Protein AF-A0A7C0YC78-F1 (afdb_monomer_lite)

Secondary structure (DSSP, 8-state):
-HHHHHHHHHHHHT-TTHHHHHTT-HHHHHHHHHHHHHHHHHHHHHHHHHHHHHHH-TTT--SSHHHHHHHHHHT-THHHHHHHHHHHHHHHHHHHHHHHHHHHHHHHTTT-

pLDDT: mean 88.57, std 6.83, range [53.78, 96.94]

Foldseek 3Di:
DVLLVVLLCCLQPPHQLSLCVSLVNNVSSVVLRVLLVVLVVVLVVLLVVLVVVCVVCVVQAPPDPVRSVVSCVVSPCPVNVVSVVVNVVSSVVSSVVSNVSSVVVVVVVVVD

Radius of gyration: 19.46 Å; chains: 1; bounding box: 43×20×60 Å

Structure (mmCIF, N/CA/C/O backbone):
data_AF-A0A7C0YC78-F1
#
_entry.id   AF-A0A7C0YC78-F1
#
loop_
_atom_site.group_PDB
_atom_site.id
_atom_site.type_symbol
_atom_site.label_atom_id
_atom_site.label_alt_id
_atom_site.label_comp_id
_atom_site.label_asym_id
_atom_site.label_entity_id
_atom_site.label_seq_id
_atom_site.pdbx_PDB_ins_code
_atom_site.Cartn_x
_atom_site.Cartn_y
_atom_site.Cartn_z
_atom_site.occupancy
_atom_site.B_iso_or_equiv
_atom_site.auth_seq_id
_atom_site.auth_comp_id
_atom_site.auth_asym_id
_atom_site.auth_atom_id
_atom_site.pdbx_PDB_model_num
ATOM 1 N N . MET A 1 1 ? -19.707 4.992 18.700 1.00 60.75 1 MET A N 1
ATOM 2 C CA . MET A 1 1 ? -19.739 5.045 17.215 1.00 60.75 1 MET A CA 1
ATOM 3 C C . MET A 1 1 ? -18.792 6.093 16.649 1.00 60.75 1 MET A C 1
ATOM 5 O O . MET A 1 1 ? -18.201 5.848 15.605 1.00 60.75 1 MET A O 1
ATOM 9 N N . LYS A 1 2 ? -18.649 7.271 17.287 1.00 78.69 2 LYS A N 1
ATOM 10 C CA . LYS A 1 2 ? -17.713 8.304 16.811 1.00 78.69 2 LYS A CA 1
ATOM 11 C C . LYS A 1 2 ? -16.258 7.808 16.827 1.00 78.69 2 LYS A C 1
ATOM 13 O O . LYS A 1 2 ? -15.532 8.086 15.882 1.00 78.69 2 LYS A O 1
ATOM 18 N N . LYS A 1 3 ? -15.871 7.031 17.850 1.00 77.12 3 LYS A N 1
ATOM 19 C CA . LYS A 1 3 ? -14.527 6.449 17.978 1.00 77.12 3 LYS A CA 1
ATOM 20 C C . LYS A 1 3 ? -14.272 5.356 16.932 1.00 77.12 3 LYS A C 1
ATOM 22 O O . LYS A 1 3 ? -13.267 5.434 16.240 1.00 77.12 3 LYS A O 1
ATOM 27 N N . ALA A 1 4 ? -15.209 4.425 16.716 1.00 80.38 4 ALA A N 1
ATOM 28 C CA . ALA A 1 4 ? -15.076 3.406 15.665 1.00 80.38 4 ALA A CA 1
ATOM 29 C C . ALA A 1 4 ? -14.896 3.991 14.254 1.00 80.38 4 ALA A C 1
ATOM 31 O O . ALA A 1 4 ? -14.049 3.530 13.490 1.00 80.38 4 ALA A O 1
ATOM 32 N N . LEU A 1 5 ? -15.679 5.021 13.912 1.00 85.38 5 LEU A N 1
ATOM 33 C CA . LEU A 1 5 ? -15.555 5.693 12.619 1.00 85.38 5 LEU A CA 1
ATOM 34 C C . LEU A 1 5 ? -14.210 6.418 12.504 1.00 85.38 5 LEU A C 1
ATOM 36 O O . LEU A 1 5 ? -13.564 6.329 11.465 1.00 85.38 5 LEU A O 1
ATOM 40 N N . LEU A 1 6 ? -13.762 7.084 13.573 1.00 86.81 6 LEU A N 1
ATOM 41 C CA . LEU A 1 6 ? -12.455 7.736 13.609 1.00 86.81 6 LEU A CA 1
ATOM 42 C C . LEU A 1 6 ? -11.312 6.728 13.406 1.00 86.81 6 LEU A C 1
ATOM 44 O O . LEU A 1 6 ? -10.467 6.954 12.548 1.00 86.81 6 LEU A O 1
ATOM 48 N N . SER A 1 7 ? -11.316 5.588 14.104 1.00 81.06 7 SER A N 1
ATOM 49 C CA . SER A 1 7 ? -10.296 4.541 13.938 1.00 81.06 7 SER A CA 1
ATOM 50 C C . SER A 1 7 ? -10.272 3.967 12.516 1.00 81.06 7 SER A C 1
ATOM 52 O O . SER A 1 7 ? -9.199 3.754 11.941 1.00 81.06 7 SER A O 1
ATOM 54 N N . ALA A 1 8 ? -11.443 3.757 11.911 1.00 83.50 8 ALA A N 1
ATOM 55 C CA . ALA A 1 8 ? -11.545 3.300 10.527 1.00 83.50 8 ALA A CA 1
ATOM 56 C C . ALA A 1 8 ? -10.999 4.342 9.539 1.00 83.50 8 ALA A C 1
ATOM 58 O O . ALA A 1 8 ? -10.192 4.005 8.673 1.00 83.50 8 ALA A O 1
ATOM 59 N N . LEU A 1 9 ? -11.374 5.616 9.706 1.00 88.12 9 LEU A N 1
ATOM 60 C CA . LEU A 1 9 ? -10.881 6.721 8.880 1.00 88.12 9 LEU A CA 1
ATOM 61 C C . LEU A 1 9 ? -9.370 6.911 9.032 1.00 88.12 9 LEU A C 1
ATOM 63 O O . LEU A 1 9 ? -8.688 7.120 8.036 1.00 88.12 9 LEU A O 1
ATOM 67 N N . CYS A 1 10 ? -8.822 6.774 10.238 1.00 80.62 10 CYS A N 1
ATOM 68 C CA . CYS A 1 10 ? -7.380 6.835 10.466 1.00 80.62 10 CYS A CA 1
ATOM 69 C C . CYS A 1 10 ? -6.633 5.693 9.761 1.00 80.62 10 CYS A C 1
ATOM 71 O O . CYS A 1 10 ? -5.591 5.935 9.154 1.00 80.62 10 CYS A O 1
ATOM 73 N N . SER A 1 11 ? -7.183 4.474 9.767 1.00 82.00 11 SER A N 1
ATOM 74 C CA . SER A 1 11 ? -6.599 3.342 9.024 1.00 82.00 11 SER A CA 1
ATOM 75 C C . SER A 1 11 ? -6.744 3.481 7.507 1.00 82.00 11 SER A C 1
ATOM 77 O O . SER A 1 11 ? -5.907 2.988 6.756 1.00 82.00 11 SER A O 1
ATOM 79 N N . GLY A 1 12 ? -7.818 4.128 7.049 1.00 82.00 12 GLY A N 1
ATOM 80 C CA . GLY A 1 12 ? -8.129 4.273 5.629 1.00 82.00 12 GLY A CA 1
ATOM 81 C C . GLY A 1 12 ? -7.454 5.460 4.953 1.00 82.00 12 GLY A C 1
ATOM 82 O O . GLY A 1 12 ? -7.016 5.329 3.818 1.00 82.00 12 GLY A O 1
ATOM 83 N N . LEU A 1 13 ? -7.366 6.602 5.635 1.00 83.62 13 LEU A N 1
ATOM 84 C CA . LEU A 1 13 ? -6.964 7.881 5.039 1.00 83.62 13 LEU A CA 1
ATOM 85 C C . LEU A 1 13 ? -5.589 8.374 5.492 1.00 83.62 13 LEU A C 1
ATOM 87 O O . LEU A 1 13 ? -5.033 9.252 4.841 1.00 83.62 13 LEU A O 1
ATOM 91 N N . VAL A 1 14 ? -5.054 7.855 6.602 1.00 87.44 14 VAL A N 1
ATOM 92 C CA . VAL A 1 14 ? -3.748 8.286 7.123 1.00 87.44 14 VAL A CA 1
ATOM 93 C C . VAL A 1 14 ? -2.709 7.205 6.876 1.00 87.44 14 VAL A C 1
ATOM 95 O O . VAL A 1 14 ? -1.808 7.396 6.065 1.00 87.44 14 VAL A O 1
ATOM 98 N N . ILE A 1 15 ? -2.829 6.067 7.564 1.00 85.50 15 ILE A N 1
ATOM 99 C CA . ILE A 1 15 ? -1.929 4.931 7.371 1.00 85.50 15 ILE A CA 1
ATOM 100 C C . ILE A 1 15 ? -2.578 3.634 7.880 1.00 85.50 15 ILE A C 1
ATOM 102 O O . ILE A 1 15 ? -3.141 3.625 8.983 1.00 85.50 15 ILE A O 1
ATOM 106 N N . PRO A 1 16 ? -2.494 2.524 7.126 1.00 86.88 16 PRO A N 1
ATOM 107 C CA . PRO A 1 16 ? -2.971 1.226 7.595 1.00 86.88 16 PRO A CA 1
ATOM 108 C C . PRO A 1 16 ? -2.305 0.833 8.918 1.00 86.88 16 PRO A C 1
ATOM 110 O O . PRO A 1 16 ? -1.089 0.941 9.066 1.00 86.88 16 PRO A O 1
ATOM 113 N N . GLY A 1 17 ? -3.103 0.389 9.893 1.00 87.69 17 GLY A N 1
ATOM 114 C CA . GLY A 1 17 ? -2.629 0.057 11.242 1.00 87.69 17 GLY A CA 1
ATOM 115 C C . GLY A 1 17 ? -2.866 1.148 12.294 1.00 87.69 17 GLY A C 1
ATOM 116 O O . GLY A 1 17 ? -2.847 0.854 13.490 1.00 87.69 17 GLY A O 1
ATOM 117 N N . LEU A 1 18 ? -3.131 2.402 11.899 1.00 88.44 18 LEU A N 1
ATOM 118 C CA . LEU A 1 18 ? -3.309 3.501 12.859 1.00 88.44 18 LEU A CA 1
ATOM 119 C C . LEU A 1 18 ? -4.593 3.374 13.685 1.00 88.44 18 LEU A C 1
ATOM 121 O O . LEU A 1 18 ? -4.594 3.681 14.874 1.00 88.44 18 LEU A O 1
ATOM 125 N N . GLY A 1 19 ? -5.688 2.895 13.096 1.00 89.75 19 GLY A N 1
ATOM 126 C CA . GLY A 1 19 ? -6.931 2.677 13.837 1.00 89.75 19 GLY A CA 1
ATOM 127 C C . GLY A 1 19 ? -6.795 1.609 14.913 1.00 89.75 19 GLY A C 1
ATOM 128 O O . GLY A 1 19 ? -7.379 1.748 15.981 1.00 89.75 19 GLY A O 1
ATOM 129 N N . GLN A 1 20 ? -5.977 0.584 14.680 1.00 91.12 20 GLN A N 1
ATOM 130 C CA . GLN A 1 20 ? -5.636 -0.418 15.689 1.00 91.12 20 GLN A CA 1
ATOM 131 C C . GLN A 1 20 ? -4.850 0.209 16.845 1.00 91.12 20 GLN A C 1
ATOM 133 O O . GLN A 1 20 ? -5.143 -0.082 18.002 1.00 91.12 20 GLN A O 1
ATOM 138 N N . VAL A 1 21 ? -3.916 1.122 16.554 1.00 90.56 21 VAL A N 1
ATOM 139 C CA . VAL A 1 21 ? -3.194 1.890 17.584 1.00 90.56 21 VAL A CA 1
ATOM 140 C C . VAL A 1 21 ? -4.159 2.736 18.422 1.00 90.56 21 VAL A C 1
ATOM 142 O O . VAL A 1 21 ? -4.077 2.708 19.648 1.00 90.56 21 VAL A O 1
ATOM 145 N N . LEU A 1 22 ? -5.110 3.429 17.785 1.00 87.81 22 LEU A N 1
ATOM 146 C CA . LEU A 1 22 ? -6.149 4.209 18.476 1.00 87.81 22 LEU A CA 1
ATOM 147 C C . LEU A 1 22 ? -7.100 3.336 19.301 1.00 87.81 22 LEU A C 1
ATOM 149 O O . LEU A 1 22 ? -7.596 3.759 20.339 1.00 87.81 22 LEU A O 1
ATOM 153 N N . ASN A 1 23 ? -7.317 2.102 18.860 1.00 89.81 23 ASN A N 1
ATOM 154 C CA . ASN A 1 23 ? -8.089 1.097 19.574 1.00 89.81 23 ASN A CA 1
ATOM 155 C C . ASN A 1 23 ? -7.279 0.377 20.677 1.00 89.81 23 ASN A C 1
ATOM 157 O O . ASN A 1 23 ? -7.743 -0.628 21.212 1.00 89.81 23 ASN A O 1
ATOM 161 N N . HIS A 1 24 ? -6.074 0.851 21.010 1.00 89.06 24 HIS A N 1
ATOM 162 C CA . HIS A 1 24 ? -5.157 0.245 21.984 1.00 89.06 24 HIS A CA 1
ATOM 163 C C . HIS A 1 24 ? -4.644 -1.169 21.626 1.00 89.06 24 HIS A C 1
ATOM 165 O O . HIS A 1 24 ? -4.014 -1.826 22.456 1.00 89.06 24 HIS A O 1
ATOM 171 N N . ASP A 1 25 ? -4.815 -1.627 20.382 1.00 90.62 25 ASP A N 1
ATOM 172 C CA . ASP A 1 25 ? -4.259 -2.889 19.872 1.00 90.62 25 ASP A CA 1
ATOM 173 C C . ASP A 1 25 ? -2.920 -2.638 19.150 1.00 90.62 25 ASP A C 1
ATOM 175 O O . ASP A 1 25 ? -2.785 -2.745 17.927 1.00 90.62 25 ASP A O 1
ATOM 179 N N . LEU A 1 26 ? -1.899 -2.265 19.932 1.00 90.81 26 LEU A N 1
ATOM 180 C CA . LEU A 1 26 ? -0.575 -1.886 19.414 1.00 90.81 26 LEU A CA 1
ATOM 181 C C . LEU A 1 26 ? 0.118 -3.015 18.647 1.00 90.81 26 LEU A C 1
ATOM 183 O O . LEU A 1 26 ? 0.838 -2.750 17.687 1.00 90.81 26 LEU A O 1
ATOM 187 N N . LYS A 1 27 ? -0.089 -4.272 19.055 1.00 93.31 27 LYS A N 1
ATOM 188 C CA . LYS A 1 27 ? 0.542 -5.427 18.402 1.00 93.31 27 LYS A CA 1
ATOM 189 C C . LYS A 1 27 ? 0.036 -5.577 16.972 1.00 93.31 27 LYS A C 1
ATOM 191 O O . LYS A 1 27 ? 0.849 -5.711 16.058 1.00 93.31 27 LYS A O 1
ATOM 196 N N . LYS A 1 28 ? -1.284 -5.506 16.763 1.00 91.12 28 LYS A N 1
ATOM 197 C CA . LYS A 1 28 ? -1.854 -5.546 15.411 1.00 91.12 28 LYS A CA 1
ATOM 198 C C . LYS A 1 28 ? -1.546 -4.289 14.619 1.00 91.12 28 LYS A C 1
ATOM 200 O O . LYS A 1 28 ? -1.206 -4.403 13.446 1.00 91.12 28 LYS A O 1
ATOM 205 N N . GLY A 1 29 ? -1.626 -3.117 15.249 1.00 91.44 29 GLY A N 1
ATOM 206 C CA . GLY A 1 29 ? -1.298 -1.853 14.593 1.00 91.44 29 GLY A CA 1
ATOM 207 C C . GLY A 1 29 ? 0.125 -1.846 14.044 1.00 91.44 29 GLY A C 1
ATOM 208 O O . GLY A 1 29 ? 0.327 -1.554 12.868 1.00 91.44 29 GLY A O 1
ATOM 209 N N . LEU A 1 30 ? 1.099 -2.272 14.853 1.00 93.88 30 LEU A N 1
ATOM 210 C CA . LEU A 1 30 ? 2.492 -2.381 14.427 1.00 93.88 30 LEU A CA 1
ATOM 211 C C . LEU A 1 30 ? 2.684 -3.451 13.345 1.00 93.88 30 LEU A C 1
ATOM 213 O O . LEU A 1 30 ? 3.396 -3.206 12.376 1.00 93.88 30 LEU A O 1
ATOM 217 N N . ALA A 1 31 ? 2.040 -4.615 13.472 1.00 95.38 31 ALA A N 1
ATOM 218 C CA . ALA A 1 31 ? 2.126 -5.664 12.457 1.00 95.38 31 ALA A CA 1
ATOM 219 C C . ALA A 1 31 ? 1.590 -5.187 11.096 1.00 95.38 31 ALA A C 1
ATOM 221 O O . ALA A 1 31 ? 2.265 -5.344 10.080 1.00 95.38 31 ALA A O 1
ATOM 222 N N . LEU A 1 32 ? 0.414 -4.553 11.072 1.00 94.06 32 LEU A N 1
ATOM 223 C CA . LEU A 1 32 ? -0.184 -4.007 9.851 1.00 94.06 32 LEU A CA 1
ATOM 224 C C . LEU A 1 32 ? 0.658 -2.884 9.252 1.00 94.06 32 LEU A C 1
ATOM 226 O O . LEU A 1 32 ? 0.843 -2.854 8.034 1.00 94.06 32 LEU A O 1
ATOM 230 N N . LEU A 1 33 ? 1.214 -2.012 10.094 1.00 92.75 33 LEU A N 1
ATOM 231 C CA . LEU A 1 33 ? 2.117 -0.951 9.667 1.00 92.75 33 LEU A CA 1
ATOM 232 C C . LEU A 1 33 ? 3.366 -1.52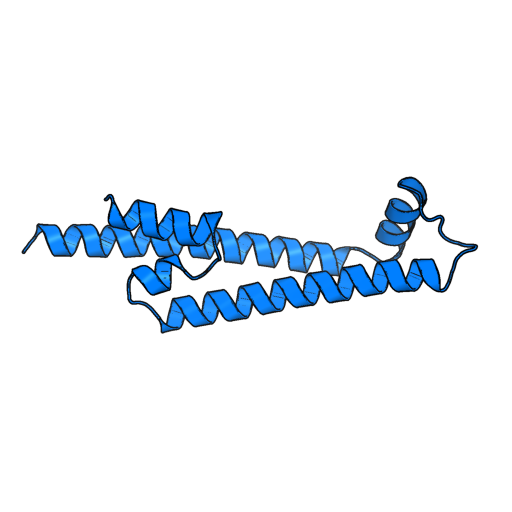6 8.984 1.00 92.75 33 LEU A C 1
ATOM 234 O O . LEU A 1 33 ? 3.708 -1.107 7.882 1.00 92.75 33 LEU A O 1
ATOM 238 N N . VAL A 1 34 ? 4.020 -2.513 9.605 1.00 95.00 34 VAL A N 1
ATOM 239 C CA . VAL A 1 34 ? 5.232 -3.153 9.067 1.00 95.00 34 VAL A CA 1
ATOM 240 C C . VAL A 1 34 ? 4.940 -3.897 7.765 1.00 95.00 34 VAL A C 1
ATOM 242 O O . VAL A 1 34 ? 5.699 -3.756 6.810 1.00 95.00 34 VAL A O 1
ATOM 245 N N . ILE A 1 35 ? 3.838 -4.651 7.691 1.00 95.88 35 ILE A N 1
ATOM 246 C CA . ILE A 1 35 ? 3.444 -5.372 6.470 1.00 95.88 35 ILE A CA 1
ATOM 247 C C . ILE A 1 35 ? 3.181 -4.384 5.331 1.00 95.88 35 ILE A C 1
ATOM 249 O O . ILE A 1 35 ? 3.706 -4.549 4.230 1.00 95.88 35 ILE A O 1
ATOM 253 N N . THR A 1 36 ? 2.402 -3.337 5.601 1.00 94.06 36 THR A N 1
ATOM 254 C CA . THR A 1 36 ? 2.060 -2.315 4.606 1.00 94.06 36 THR A CA 1
ATOM 255 C C . THR A 1 36 ? 3.308 -1.574 4.137 1.00 94.06 36 THR A C 1
ATOM 257 O O . THR A 1 36 ? 3.497 -1.394 2.936 1.00 94.06 36 THR A O 1
ATOM 260 N N . LEU A 1 37 ? 4.198 -1.199 5.061 1.00 94.44 37 LEU A N 1
ATOM 261 C CA . LEU A 1 37 ? 5.473 -0.566 4.731 1.00 94.44 37 LEU A CA 1
ATOM 262 C C . LEU A 1 37 ? 6.352 -1.488 3.880 1.00 94.44 37 LEU A C 1
ATOM 264 O O . LEU A 1 37 ? 6.919 -1.038 2.890 1.00 94.44 37 LEU A O 1
ATOM 268 N N . GLY A 1 38 ? 6.437 -2.774 4.222 1.00 96.50 38 GLY A N 1
ATOM 269 C CA . GLY A 1 38 ? 7.193 -3.757 3.447 1.00 96.50 38 GLY A CA 1
ATOM 270 C C . GLY A 1 38 ? 6.671 -3.900 2.018 1.00 96.50 38 GLY A C 1
ATOM 271 O O . GLY A 1 38 ? 7.454 -3.867 1.071 1.00 96.50 38 GLY A O 1
ATOM 272 N N . LEU A 1 39 ? 5.350 -3.988 1.847 1.00 96.12 39 LEU A N 1
ATOM 273 C CA . LEU A 1 39 ? 4.712 -4.035 0.528 1.00 96.12 39 LEU A CA 1
ATOM 274 C C . LEU A 1 39 ? 4.916 -2.731 -0.258 1.00 96.12 39 LEU A C 1
ATOM 276 O O . LEU A 1 39 ? 5.174 -2.778 -1.459 1.00 96.12 39 LEU A O 1
ATOM 280 N N . PHE A 1 40 ? 4.860 -1.576 0.410 1.00 94.06 40 PHE A 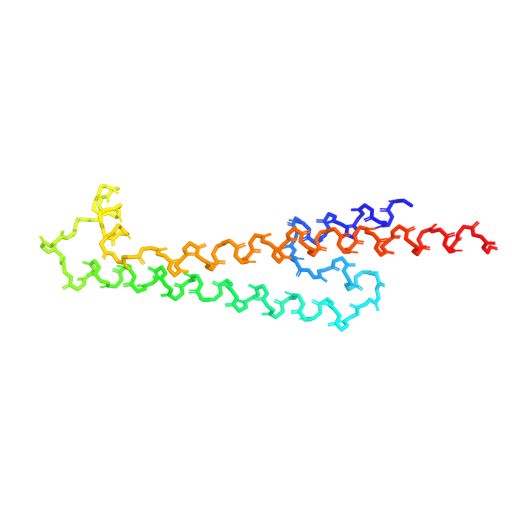N 1
ATOM 281 C CA . PHE A 1 40 ? 5.134 -0.280 -0.210 1.00 94.06 40 PHE A CA 1
ATOM 282 C C . PHE A 1 40 ? 6.584 -0.173 -0.698 1.00 94.06 40 PHE A C 1
ATOM 284 O O . PHE A 1 40 ? 6.830 0.210 -1.839 1.00 94.06 40 PHE A O 1
ATOM 291 N N . VAL A 1 41 ? 7.552 -0.569 0.133 1.00 96.38 41 VAL A N 1
ATOM 292 C CA . VAL A 1 41 ? 8.971 -0.604 -0.251 1.00 96.38 41 VAL A CA 1
ATOM 293 C C . VAL A 1 41 ? 9.192 -1.575 -1.409 1.00 96.38 41 VAL A C 1
ATOM 295 O O . VAL A 1 41 ? 9.876 -1.221 -2.365 1.00 96.38 41 VAL A O 1
ATOM 298 N N . ALA A 1 42 ? 8.582 -2.763 -1.377 1.00 95.06 42 ALA A N 1
ATOM 299 C CA . ALA A 1 42 ? 8.672 -3.723 -2.476 1.00 95.06 42 ALA A CA 1
ATOM 300 C C . ALA A 1 42 ? 8.130 -3.144 -3.795 1.00 95.06 42 ALA A C 1
ATOM 302 O O . ALA A 1 42 ? 8.752 -3.316 -4.842 1.00 95.06 42 ALA A O 1
ATOM 303 N N . LEU A 1 43 ? 7.020 -2.399 -3.742 1.00 93.56 43 LEU A N 1
ATOM 304 C CA . LEU A 1 43 ? 6.471 -1.702 -4.905 1.00 93.56 43 LEU A CA 1
ATOM 305 C C . LEU A 1 43 ? 7.451 -0.657 -5.460 1.00 93.56 43 LEU A C 1
ATOM 307 O O . LEU A 1 43 ? 7.661 -0.601 -6.670 1.00 93.56 43 LEU A O 1
ATOM 311 N N . LEU A 1 44 ? 8.077 0.146 -4.593 1.00 94.12 44 LEU A N 1
ATOM 312 C CA . LEU A 1 44 ? 9.072 1.145 -5.002 1.00 94.12 44 LEU A CA 1
ATOM 313 C C . LEU A 1 44 ? 10.314 0.508 -5.632 1.00 94.12 44 LEU A C 1
ATOM 315 O O . LEU A 1 44 ? 10.815 1.019 -6.631 1.00 94.12 44 LEU A O 1
ATOM 319 N N . VAL A 1 45 ? 10.796 -0.605 -5.075 1.00 94.25 45 VAL A N 1
ATOM 320 C CA . VAL A 1 45 ? 11.933 -1.358 -5.628 1.00 94.25 45 VAL A CA 1
ATOM 321 C C . VAL A 1 45 ? 11.608 -1.876 -7.029 1.00 94.25 45 VAL A C 1
ATOM 323 O O . VAL A 1 45 ? 12.429 -1.739 -7.936 1.00 94.25 45 VAL A O 1
ATOM 326 N N . ASP A 1 46 ? 10.406 -2.415 -7.234 1.00 91.06 46 ASP A N 1
ATOM 327 C CA . ASP A 1 46 ? 9.976 -2.909 -8.543 1.00 91.06 46 ASP A CA 1
ATOM 328 C C . ASP A 1 46 ? 9.825 -1.782 -9.569 1.00 91.06 46 ASP A C 1
ATOM 330 O O . ASP A 1 46 ? 10.302 -1.910 -10.697 1.00 91.06 46 ASP A O 1
ATOM 334 N N . LEU A 1 47 ? 9.228 -0.656 -9.176 1.00 90.62 47 LEU A N 1
ATOM 335 C CA . LEU A 1 47 ? 9.122 0.525 -10.037 1.00 90.62 47 LEU A CA 1
ATOM 336 C C . LEU A 1 47 ? 10.499 1.092 -10.397 1.00 90.62 47 LEU A C 1
ATOM 338 O O . LEU A 1 47 ? 10.744 1.434 -11.554 1.00 90.62 47 LEU A O 1
ATOM 342 N N . TYR A 1 48 ? 11.417 1.150 -9.430 1.00 92.38 48 TYR A N 1
ATOM 343 C CA . TYR A 1 48 ? 12.795 1.564 -9.672 1.00 92.38 48 TYR A CA 1
ATOM 344 C C . TYR A 1 48 ? 13.501 0.631 -10.658 1.00 92.38 48 TYR A C 1
ATOM 346 O O . TYR A 1 48 ? 14.207 1.105 -11.543 1.00 92.38 48 TYR A O 1
ATOM 354 N N . ALA A 1 49 ? 13.294 -0.683 -10.553 1.00 90.69 49 ALA A N 1
ATOM 355 C CA . ALA A 1 49 ? 13.895 -1.643 -11.472 1.00 90.69 49 ALA A CA 1
ATOM 356 C C . ALA A 1 49 ? 13.405 -1.454 -12.920 1.00 90.69 49 ALA A C 1
ATOM 358 O O . ALA A 1 49 ? 14.220 -1.508 -13.844 1.00 90.69 49 ALA A O 1
ATOM 359 N N . ILE A 1 50 ? 12.114 -1.154 -13.116 1.00 89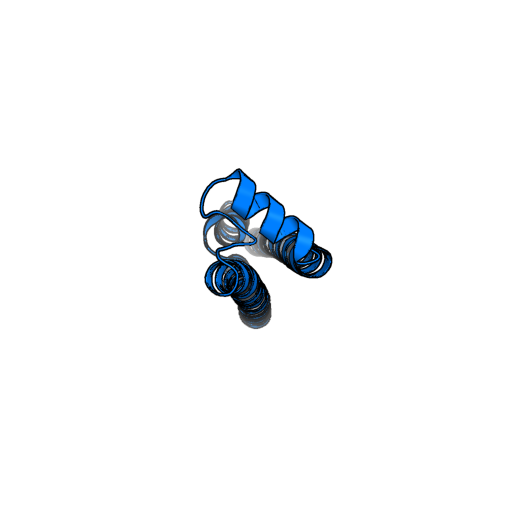.31 50 ILE A N 1
ATOM 360 C CA . ILE A 1 50 ? 11.545 -0.821 -14.434 1.00 89.31 50 ILE A CA 1
ATOM 361 C C . ILE A 1 50 ? 12.200 0.447 -14.991 1.00 89.31 50 ILE A C 1
ATOM 363 O O . ILE A 1 50 ? 12.723 0.435 -16.105 1.00 89.31 50 ILE A O 1
ATOM 367 N N . LEU A 1 51 ? 12.241 1.524 -14.201 1.00 90.12 51 LEU A N 1
ATOM 368 C CA . LEU A 1 51 ? 12.867 2.786 -14.611 1.00 90.12 51 LEU A CA 1
ATOM 369 C C . LEU A 1 51 ? 14.354 2.615 -14.930 1.00 90.12 51 LEU A C 1
ATOM 371 O O . LEU A 1 51 ? 14.840 3.119 -15.940 1.00 90.12 51 LEU A O 1
ATOM 375 N N . ASN A 1 52 ? 15.080 1.868 -14.102 1.00 91.44 52 ASN A N 1
ATOM 376 C 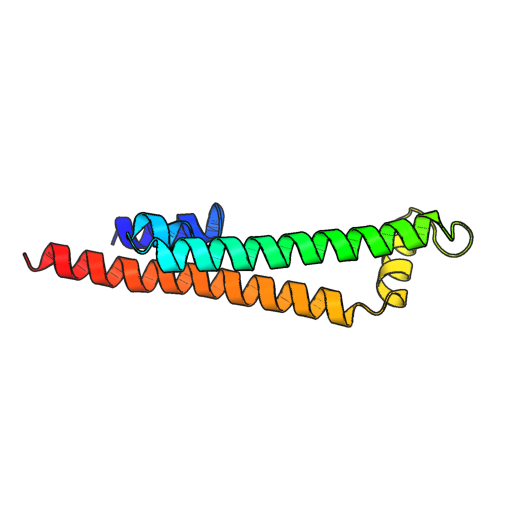CA . ASN A 1 52 ? 16.491 1.588 -14.326 1.00 91.44 52 ASN A CA 1
ATOM 377 C C . ASN A 1 52 ? 16.707 0.781 -15.617 1.00 91.44 52 ASN A C 1
ATOM 379 O O . ASN A 1 52 ? 17.663 1.047 -16.340 1.00 91.44 52 ASN A O 1
ATOM 383 N N . SER A 1 53 ? 15.806 -0.149 -15.954 1.00 88.12 53 SER A N 1
ATOM 384 C CA . SER A 1 53 ? 15.835 -0.871 -17.234 1.00 88.12 53 SER A CA 1
ATOM 385 C C . SER A 1 53 ? 15.672 0.068 -18.434 1.00 88.12 53 SER A C 1
ATOM 387 O O . SER A 1 53 ? 16.396 -0.074 -19.421 1.00 88.12 53 SER A O 1
ATOM 389 N N . MET A 1 54 ? 14.790 1.071 -18.335 1.00 90.50 54 MET A N 1
ATOM 390 C CA . MET A 1 54 ? 14.624 2.094 -19.376 1.00 90.50 54 MET A CA 1
ATOM 391 C C . MET A 1 54 ? 15.886 2.946 -19.545 1.00 90.50 54 MET A C 1
ATOM 393 O O . MET A 1 54 ? 16.331 3.173 -20.666 1.00 90.50 54 MET A O 1
ATOM 397 N N . ILE A 1 55 ? 16.504 3.368 -18.435 1.00 90.88 55 ILE A N 1
ATOM 398 C CA . ILE A 1 55 ? 17.751 4.153 -18.448 1.00 90.88 55 ILE A CA 1
ATOM 399 C C . ILE A 1 55 ? 18.903 3.356 -19.077 1.00 90.88 55 ILE A C 1
ATOM 401 O O . ILE A 1 55 ? 19.692 3.912 -19.836 1.00 90.88 55 ILE A O 1
ATOM 405 N N . GLN A 1 56 ? 19.004 2.060 -18.770 1.00 90.56 56 GLN A N 1
ATOM 406 C CA . GLN A 1 56 ? 20.055 1.175 -19.290 1.00 90.56 56 GLN A CA 1
ATOM 407 C C . GLN A 1 56 ? 19.852 0.829 -20.774 1.00 90.56 56 GLN A C 1
ATOM 409 O O . GLN A 1 56 ? 20.820 0.513 -21.462 1.00 90.56 56 GLN A O 1
ATOM 414 N N . ASN A 1 57 ? 18.616 0.909 -21.280 1.00 88.38 57 ASN A N 1
ATOM 415 C CA . ASN A 1 57 ? 18.255 0.545 -22.651 1.00 88.38 57 ASN A CA 1
ATOM 416 C C . ASN A 1 57 ? 17.539 1.701 -23.384 1.00 88.38 57 ASN A C 1
ATOM 418 O O . ASN A 1 57 ? 16.398 1.537 -23.825 1.00 88.38 57 ASN A O 1
ATOM 422 N N . PRO A 1 58 ? 18.202 2.857 -23.585 1.00 84.62 58 PRO A N 1
ATOM 423 C CA . PRO A 1 58 ? 17.571 4.061 -24.138 1.00 84.62 58 PRO A CA 1
ATOM 424 C C . PRO A 1 58 ? 17.157 3.922 -25.612 1.00 84.62 58 PRO A C 1
ATOM 426 O O . PRO A 1 58 ? 16.393 4.732 -26.124 1.00 84.62 58 PRO A O 1
ATOM 429 N N . HIS A 1 59 ? 17.668 2.906 -26.314 1.00 87.75 59 HIS A N 1
ATOM 430 C CA . HIS A 1 59 ? 17.259 2.578 -27.683 1.00 87.75 59 HIS A CA 1
ATOM 431 C C . HIS A 1 59 ? 16.015 1.681 -27.742 1.00 87.75 59 HIS A C 1
ATOM 433 O O . HIS A 1 59 ? 15.387 1.597 -28.794 1.00 87.75 59 HIS A O 1
ATOM 439 N N . ALA A 1 60 ? 15.681 0.996 -26.643 1.00 85.19 60 ALA A N 1
ATOM 440 C CA . ALA A 1 60 ? 14.528 0.101 -26.556 1.00 85.19 60 ALA A CA 1
ATOM 441 C C . ALA A 1 60 ? 13.281 0.813 -26.011 1.00 85.19 60 ALA A C 1
ATOM 443 O O . ALA A 1 60 ? 12.171 0.489 -26.424 1.00 85.19 60 ALA A O 1
ATOM 444 N N . TYR A 1 61 ? 13.464 1.794 -25.121 1.00 88.06 61 TYR A N 1
ATOM 445 C CA . TYR A 1 61 ? 12.367 2.506 -24.468 1.00 88.06 61 TYR A CA 1
ATOM 446 C C . TYR A 1 61 ? 12.593 4.019 -24.490 1.00 88.06 61 TYR A C 1
ATOM 448 O O . TYR A 1 61 ? 13.665 4.509 -24.136 1.00 88.06 61 TYR A O 1
ATOM 456 N N . SER A 1 62 ? 11.558 4.763 -24.868 1.00 87.81 62 SER A N 1
ATOM 457 C CA . SER A 1 62 ? 11.489 6.221 -24.762 1.00 87.81 62 SER A CA 1
ATOM 458 C C . SER A 1 62 ? 10.978 6.659 -23.381 1.00 87.81 62 SER A C 1
ATOM 460 O O . SER A 1 62 ? 10.255 5.934 -22.705 1.00 87.81 62 SER A O 1
ATOM 462 N N . PHE A 1 63 ? 11.335 7.874 -22.949 1.00 87.38 63 PHE A N 1
ATOM 463 C CA . PHE A 1 63 ? 10.822 8.492 -21.710 1.00 87.38 63 PHE A CA 1
ATOM 464 C C . PHE A 1 63 ? 9.507 9.259 -21.930 1.00 87.38 63 PHE A C 1
ATOM 466 O O . PHE A 1 63 ? 9.247 10.281 -21.295 1.00 87.38 63 PHE A O 1
ATOM 473 N N . ASP A 1 64 ? 8.686 8.785 -22.857 1.00 89.94 64 ASP A N 1
ATOM 474 C CA . ASP A 1 64 ? 7.327 9.257 -23.094 1.00 89.94 64 ASP A CA 1
ATOM 475 C C . ASP A 1 64 ? 6.312 8.248 -22.515 1.00 89.94 64 ASP A C 1
ATOM 477 O O . ASP A 1 64 ? 6.694 7.152 -22.089 1.00 89.94 64 ASP A O 1
ATOM 481 N N . PRO A 1 65 ? 5.013 8.596 -22.431 1.00 88.50 65 PRO A N 1
ATOM 482 C CA . PRO A 1 65 ? 4.010 7.696 -21.862 1.00 88.50 65 PRO A CA 1
ATOM 483 C C . PRO A 1 65 ? 3.981 6.313 -22.527 1.00 88.50 65 PRO A C 1
ATOM 485 O O . PRO A 1 65 ? 3.845 5.306 -21.831 1.00 88.50 65 PRO A O 1
ATOM 488 N N . ASP A 1 66 ? 4.159 6.256 -23.848 1.00 90.31 66 ASP A N 1
ATOM 489 C CA . ASP A 1 66 ? 4.143 5.007 -24.611 1.00 90.31 66 ASP A CA 1
ATOM 490 C C . ASP A 1 66 ? 5.356 4.123 -24.287 1.00 90.31 66 ASP A C 1
ATOM 492 O O . ASP A 1 66 ? 5.197 2.917 -24.074 1.00 90.31 66 ASP A O 1
ATOM 496 N N . GLY A 1 67 ? 6.548 4.715 -24.162 1.00 89.44 67 GLY A N 1
ATOM 497 C CA . GLY A 1 67 ? 7.772 4.020 -23.768 1.00 89.44 67 GLY A CA 1
ATOM 498 C C . GLY A 1 67 ? 7.763 3.526 -22.317 1.00 89.44 67 GLY A C 1
ATOM 499 O O . GLY A 1 67 ? 8.291 2.454 -22.019 1.00 89.44 67 GLY A O 1
ATOM 500 N N . ILE A 1 68 ? 7.100 4.247 -21.407 1.00 88.69 68 ILE A N 1
ATOM 501 C CA . ILE A 1 68 ? 6.888 3.781 -20.026 1.00 88.69 68 ILE A CA 1
ATOM 502 C C . ILE A 1 68 ? 5.939 2.575 -20.007 1.00 88.69 68 ILE A C 1
ATOM 504 O O . ILE A 1 68 ? 6.194 1.590 -19.309 1.00 88.69 68 ILE A O 1
ATOM 508 N N . ILE A 1 69 ? 4.844 2.630 -20.772 1.00 88.56 69 ILE A N 1
ATOM 509 C CA . ILE A 1 69 ? 3.868 1.535 -20.844 1.00 88.56 69 ILE A CA 1
ATOM 510 C C . ILE A 1 69 ? 4.493 0.279 -21.464 1.00 88.56 69 ILE A C 1
ATOM 512 O O . ILE A 1 69 ? 4.218 -0.827 -20.986 1.00 88.56 69 ILE A O 1
ATOM 516 N N . SER A 1 70 ? 5.324 0.419 -22.500 1.00 89.19 70 SER A N 1
ATOM 517 C CA . SER A 1 70 ? 6.021 -0.719 -23.110 1.00 89.19 70 SER A CA 1
ATOM 518 C C . SER A 1 70 ? 7.031 -1.341 -22.146 1.00 89.19 70 SER A C 1
ATOM 520 O O . SER A 1 70 ? 6.957 -2.545 -21.905 1.00 89.19 70 SER A O 1
ATOM 522 N N . ALA A 1 71 ? 7.862 -0.531 -21.484 1.00 88.56 71 ALA A N 1
ATOM 523 C CA . ALA A 1 71 ? 8.803 -1.008 -20.468 1.00 88.56 71 ALA A CA 1
ATOM 524 C C . ALA A 1 71 ? 8.103 -1.757 -19.326 1.00 88.56 71 ALA A C 1
ATOM 526 O O . ALA A 1 71 ? 8.564 -2.807 -18.878 1.00 88.56 71 ALA A O 1
ATOM 527 N N . PHE A 1 72 ? 6.955 -1.251 -18.877 1.00 87.19 72 PHE A N 1
ATOM 528 C CA . PHE A 1 72 ? 6.148 -1.908 -17.854 1.00 87.19 72 PHE A CA 1
ATOM 529 C 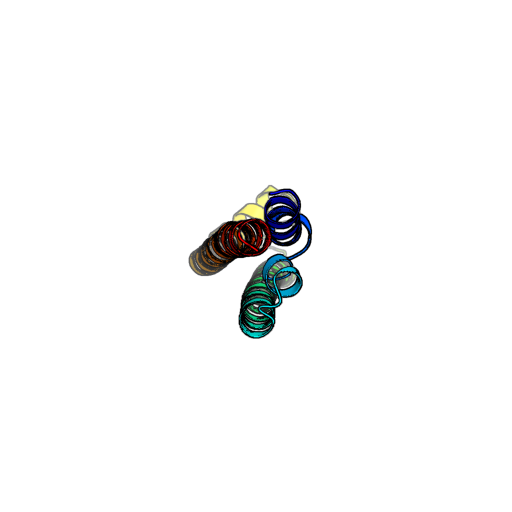C . PHE A 1 72 ? 5.576 -3.254 -18.328 1.00 87.19 72 PHE A C 1
ATOM 531 O O . PHE A 1 72 ? 5.528 -4.217 -17.558 1.00 87.19 72 PHE A O 1
ATOM 538 N N . ARG A 1 73 ? 5.133 -3.337 -19.588 1.00 85.88 73 ARG A N 1
ATOM 539 C CA . ARG A 1 73 ? 4.580 -4.565 -20.177 1.00 85.88 73 ARG A CA 1
ATOM 540 C C . ARG A 1 73 ? 5.651 -5.645 -20.341 1.00 85.88 73 ARG A C 1
ATOM 542 O O . ARG A 1 73 ? 5.383 -6.804 -20.019 1.00 85.88 73 ARG A O 1
ATOM 549 N N . ASP A 1 74 ? 6.842 -5.254 -20.776 1.00 86.50 74 ASP A N 1
ATOM 550 C CA . ASP A 1 74 ? 7.961 -6.161 -21.043 1.00 86.50 74 ASP A CA 1
ATOM 551 C C . ASP A 1 74 ? 8.627 -6.665 -19.755 1.00 86.50 74 ASP A C 1
ATOM 553 O O . ASP A 1 74 ? 9.137 -7.783 -19.710 1.00 86.50 74 ASP A O 1
ATOM 557 N N . TYR A 1 75 ? 8.542 -5.904 -18.659 1.00 81.31 75 TYR A N 1
ATOM 558 C CA . TYR A 1 75 ? 9.072 -6.299 -17.349 1.00 81.31 75 TYR A CA 1
ATOM 559 C C . TYR A 1 75 ? 8.275 -7.429 -16.651 1.00 81.31 75 TYR A C 1
ATOM 561 O O . TYR A 1 75 ? 8.588 -7.798 -15.522 1.00 81.31 75 TYR A O 1
ATOM 569 N N . HIS A 1 76 ? 7.258 -8.014 -17.298 1.00 71.00 76 HIS A N 1
ATOM 570 C CA . HIS A 1 76 ? 6.361 -9.032 -16.731 1.00 71.00 76 HIS A CA 1
ATOM 571 C C . HIS A 1 76 ? 5.687 -8.570 -15.420 1.00 71.00 76 HIS A C 1
ATOM 573 O O . HIS A 1 76 ? 6.090 -8.956 -14.319 1.00 71.00 76 HIS A O 1
ATOM 579 N N . PRO A 1 77 ? 4.588 -7.801 -15.499 1.00 76.06 77 PRO A N 1
ATOM 580 C CA . PRO A 1 77 ? 4.023 -7.094 -14.348 1.00 76.06 77 PRO A CA 1
ATOM 581 C C . PRO A 1 77 ? 3.317 -7.997 -13.320 1.00 76.06 77 PRO A C 1
ATOM 583 O O . PRO A 1 77 ? 2.674 -7.495 -12.405 1.00 76.06 77 PRO A O 1
ATOM 586 N N . SER A 1 78 ? 3.412 -9.326 -13.425 1.00 86.69 78 SER A N 1
ATOM 587 C CA . SER A 1 78 ? 2.734 -10.272 -12.526 1.00 86.69 78 SER A CA 1
ATOM 588 C C . SER A 1 78 ? 3.131 -10.078 -11.061 1.00 86.69 78 SER A C 1
ATOM 590 O O . SER A 1 78 ? 2.258 -10.069 -10.192 1.00 86.69 78 SER A O 1
ATOM 592 N N . ARG A 1 79 ? 4.422 -9.860 -10.782 1.00 87.81 79 ARG A N 1
ATOM 593 C CA . ARG A 1 79 ? 4.916 -9.602 -9.421 1.00 87.81 79 ARG A CA 1
ATOM 594 C C . ARG A 1 79 ? 4.406 -8.269 -8.880 1.00 87.81 79 ARG A C 1
ATOM 596 O O . ARG A 1 79 ? 3.901 -8.225 -7.763 1.00 87.81 79 ARG A O 1
ATOM 603 N N . LEU A 1 80 ? 4.476 -7.212 -9.687 1.00 89.19 80 LEU A N 1
ATOM 604 C CA . LEU A 1 80 ? 3.996 -5.887 -9.302 1.00 89.19 80 LEU A CA 1
ATOM 605 C C . LEU A 1 80 ? 2.480 -5.899 -9.056 1.00 89.19 80 LEU A C 1
ATOM 607 O O . LEU A 1 80 ? 2.026 -5.409 -8.025 1.00 89.19 80 LEU A O 1
ATOM 611 N N . HIS A 1 81 ? 1.699 -6.540 -9.931 1.00 91.12 81 HIS A N 1
ATOM 612 C CA . HIS A 1 81 ? 0.264 -6.744 -9.722 1.00 91.12 81 HIS A CA 1
ATOM 613 C C . HIS A 1 81 ? -0.021 -7.523 -8.433 1.00 91.12 81 HIS A C 1
ATOM 615 O O . HIS A 1 81 ? -0.904 -7.129 -7.675 1.00 91.12 81 HIS A O 1
ATOM 621 N N . ALA A 1 82 ? 0.733 -8.589 -8.147 1.00 93.75 82 ALA A N 1
ATOM 622 C CA . ALA A 1 82 ? 0.574 -9.354 -6.912 1.00 93.75 82 ALA A CA 1
ATOM 623 C C . ALA A 1 82 ? 0.853 -8.500 -5.662 1.00 93.75 82 ALA A C 1
ATOM 625 O O . ALA A 1 82 ? 0.078 -8.559 -4.708 1.00 93.75 82 ALA A O 1
ATOM 626 N N . ILE A 1 83 ? 1.902 -7.667 -5.682 1.00 94.00 83 ILE A N 1
ATOM 627 C CA . ILE A 1 83 ? 2.222 -6.732 -4.591 1.00 94.00 83 ILE A CA 1
ATOM 628 C C . ILE A 1 83 ? 1.090 -5.718 -4.403 1.00 94.00 83 ILE A C 1
ATOM 630 O O . ILE A 1 83 ? 0.645 -5.518 -3.276 1.00 94.00 83 ILE A O 1
ATOM 634 N N . VAL A 1 84 ? 0.585 -5.117 -5.485 1.00 94.06 84 VAL A N 1
ATOM 635 C CA . VAL A 1 84 ? -0.523 -4.147 -5.426 1.00 94.06 84 VAL A CA 1
ATOM 636 C C . VAL A 1 84 ? -1.797 -4.791 -4.879 1.00 94.06 84 VAL A C 1
ATOM 638 O O . VAL A 1 84 ? -2.442 -4.220 -4.003 1.00 94.06 84 VAL A O 1
ATOM 641 N N . ILE A 1 85 ? -2.149 -5.992 -5.341 1.00 96.12 85 ILE A N 1
ATOM 642 C CA . ILE A 1 85 ? -3.318 -6.726 -4.838 1.00 96.12 85 ILE A CA 1
ATOM 643 C C . ILE A 1 85 ? -3.146 -7.037 -3.349 1.00 96.12 85 ILE A C 1
ATOM 645 O O . ILE A 1 85 ? -4.052 -6.761 -2.566 1.00 96.12 85 ILE A O 1
ATOM 649 N N . ALA A 1 86 ? -1.986 -7.556 -2.938 1.00 96.44 86 ALA A N 1
ATOM 650 C CA . ALA A 1 86 ? -1.698 -7.833 -1.532 1.00 96.44 86 ALA A CA 1
ATOM 651 C C . ALA A 1 86 ? -1.780 -6.559 -0.679 1.00 96.44 86 ALA A C 1
ATOM 653 O O . ALA A 1 86 ? -2.382 -6.574 0.393 1.00 96.44 86 ALA A O 1
ATOM 654 N N . PHE A 1 87 ? -1.240 -5.447 -1.179 1.00 95.38 87 PHE A N 1
ATOM 655 C CA . PHE A 1 87 ? -1.291 -4.145 -0.523 1.00 95.38 87 PHE A CA 1
ATOM 656 C C . PHE A 1 87 ? -2.732 -3.674 -0.320 1.00 95.38 87 PHE A C 1
ATOM 658 O O . PHE A 1 87 ? -3.109 -3.324 0.796 1.00 95.38 87 PHE A O 1
ATOM 665 N N . LEU A 1 88 ? -3.567 -3.739 -1.360 1.00 95.38 88 LEU A N 1
ATOM 666 C CA . LEU A 1 88 ? -4.983 -3.373 -1.276 1.00 95.38 88 LEU A CA 1
ATOM 667 C C . LEU A 1 88 ? -5.760 -4.283 -0.319 1.00 95.38 88 LEU A C 1
ATOM 669 O O . LEU A 1 88 ? -6.565 -3.790 0.467 1.00 95.38 88 LEU A O 1
ATOM 673 N N . VAL A 1 89 ? -5.506 -5.593 -0.343 1.00 96.94 89 VAL A N 1
ATOM 674 C CA . VAL A 1 89 ? -6.148 -6.551 0.569 1.00 96.94 89 VAL A CA 1
ATOM 675 C C . VAL A 1 89 ? -5.786 -6.245 2.022 1.00 96.94 89 VAL A C 1
ATOM 677 O O . VAL A 1 89 ? -6.681 -6.164 2.864 1.00 96.94 89 VAL A O 1
ATOM 680 N N . VAL A 1 90 ? -4.502 -6.026 2.321 1.00 95.69 90 VAL A N 1
ATOM 681 C CA . VAL A 1 90 ? -4.039 -5.659 3.670 1.00 95.69 90 VAL A CA 1
ATOM 682 C C . VAL A 1 90 ? -4.627 -4.318 4.103 1.00 95.69 90 VAL A C 1
ATOM 684 O O . VAL A 1 90 ? -5.048 -4.176 5.251 1.00 95.69 90 VAL A O 1
ATOM 687 N N . TRP A 1 91 ? -4.714 -3.349 3.193 1.00 94.50 91 TRP A N 1
ATOM 688 C CA . TRP A 1 91 ? -5.287 -2.038 3.485 1.00 94.50 91 TRP A CA 1
ATOM 689 C C . TRP A 1 91 ? -6.779 -2.135 3.819 1.00 94.50 91 TRP A C 1
ATOM 691 O O . TRP A 1 91 ? -7.208 -1.661 4.873 1.00 94.50 91 TRP A O 1
ATOM 701 N N . ILE A 1 92 ? -7.570 -2.806 2.978 1.00 94.62 92 ILE A N 1
ATOM 702 C CA . ILE A 1 92 ? -9.003 -3.022 3.226 1.00 94.62 92 ILE A CA 1
ATOM 703 C C . ILE A 1 92 ? -9.199 -3.779 4.542 1.00 94.62 92 ILE A C 1
ATOM 705 O O . ILE A 1 92 ? -10.031 -3.381 5.359 1.00 94.62 92 ILE A O 1
ATOM 709 N N . TYR A 1 93 ? -8.398 -4.820 4.784 1.00 95.38 93 TYR A N 1
ATOM 710 C CA . TYR A 1 93 ? -8.412 -5.550 6.047 1.00 95.38 93 TYR A CA 1
ATOM 711 C C . TYR A 1 93 ? -8.162 -4.621 7.241 1.00 95.38 93 TYR A C 1
ATOM 713 O O . TYR A 1 93 ? -8.927 -4.657 8.201 1.00 95.38 93 TYR A O 1
ATOM 721 N N . ALA A 1 94 ? -7.153 -3.746 7.178 1.00 93.50 94 ALA A N 1
ATOM 722 C CA . ALA A 1 94 ? -6.839 -2.816 8.261 1.00 93.50 94 ALA A CA 1
ATOM 723 C C . ALA A 1 94 ? -7.999 -1.852 8.563 1.00 93.50 94 ALA A C 1
ATOM 725 O O . ALA A 1 94 ? -8.271 -1.572 9.732 1.00 93.50 94 ALA A O 1
ATOM 726 N N . ILE A 1 95 ? -8.710 -1.374 7.536 1.00 93.44 95 ILE A N 1
ATOM 727 C CA . ILE A 1 95 ? -9.893 -0.514 7.696 1.00 93.44 95 ILE A CA 1
ATOM 728 C C . ILE A 1 95 ? -11.019 -1.275 8.402 1.00 93.44 95 ILE A C 1
ATOM 730 O O . ILE A 1 95 ? -11.580 -0.782 9.385 1.00 93.44 95 ILE A O 1
ATOM 734 N N . VAL A 1 96 ? -11.343 -2.475 7.911 1.00 93.50 96 VAL A N 1
ATOM 735 C CA . VAL A 1 96 ? -12.431 -3.303 8.451 1.00 93.50 96 VAL A CA 1
ATOM 736 C C . VAL A 1 96 ? -12.128 -3.730 9.886 1.00 93.50 96 VAL A C 1
ATOM 738 O O . VAL A 1 96 ? -12.993 -3.601 10.748 1.00 93.50 96 VAL A O 1
ATOM 741 N N . ASP A 1 97 ? -10.907 -4.182 10.169 1.00 92.94 97 ASP A N 1
ATOM 742 C CA . ASP A 1 97 ? -10.481 -4.591 11.510 1.00 92.94 97 ASP A CA 1
ATOM 743 C C . ASP A 1 97 ? -10.553 -3.418 12.504 1.00 92.94 97 ASP A C 1
ATOM 745 O O . ASP A 1 97 ? -11.150 -3.557 13.574 1.00 92.94 97 ASP A O 1
ATOM 749 N N . ALA A 1 98 ? -10.065 -2.229 12.125 1.00 92.19 98 ALA A N 1
ATOM 750 C CA . ALA A 1 98 ? -10.154 -1.035 12.966 1.00 92.19 98 ALA A CA 1
ATOM 751 C C . ALA A 1 98 ? -11.606 -0.617 13.247 1.00 92.19 98 ALA A C 1
ATOM 753 O O . ALA A 1 98 ? -11.925 -0.212 14.370 1.00 92.19 98 ALA A O 1
ATOM 754 N N . PHE A 1 99 ? -12.488 -0.739 12.251 1.00 91.06 99 PHE A N 1
ATOM 755 C CA . PHE A 1 99 ? -13.909 -0.451 12.408 1.00 91.06 99 PHE A CA 1
ATOM 756 C C . PHE A 1 99 ? -14.589 -1.461 13.336 1.00 91.06 99 PHE A C 1
ATOM 758 O O . PHE A 1 99 ? -15.190 -1.072 14.336 1.00 91.06 99 PHE A O 1
ATOM 765 N N . VAL A 1 100 ? -14.473 -2.760 13.043 1.00 90.88 100 VAL A N 1
ATOM 766 C CA . VAL A 1 100 ? -15.128 -3.829 13.811 1.00 90.88 100 VAL A CA 1
ATOM 767 C C . VAL A 1 100 ? -14.658 -3.805 15.259 1.00 90.88 100 VAL A C 1
ATOM 769 O O . VAL A 1 100 ? -15.487 -3.805 16.171 1.00 90.88 100 VAL A O 1
ATOM 772 N N . TYR A 1 101 ? -13.352 -3.711 15.496 1.00 89.62 101 TYR A N 1
ATOM 773 C CA . TYR A 1 101 ? -12.822 -3.649 16.853 1.00 89.62 101 TYR A CA 1
ATOM 774 C C . TYR A 1 101 ? -13.261 -2.368 17.579 1.00 89.62 101 TYR A C 1
ATOM 776 O O . TYR A 1 101 ? -13.732 -2.435 18.713 1.00 89.62 101 TYR A O 1
ATOM 784 N N . GLY A 1 102 ? -13.224 -1.216 16.904 1.00 87.75 102 GLY A N 1
ATOM 785 C CA . GLY A 1 102 ? -13.711 0.043 17.467 1.00 87.75 102 GLY A CA 1
ATOM 786 C C . GLY A 1 102 ? -15.198 -0.006 17.835 1.00 87.75 102 GLY A C 1
ATOM 787 O O . GLY A 1 102 ? -15.593 0.517 18.875 1.00 87.75 102 GLY A O 1
ATOM 788 N N . THR A 1 103 ? -16.037 -0.680 17.035 1.00 88.75 103 THR A N 1
ATOM 789 C CA . THR A 1 103 ? -17.467 -0.840 17.359 1.00 88.75 103 THR A CA 1
ATOM 790 C C . THR A 1 103 ? -17.715 -1.729 18.572 1.00 88.75 103 THR A C 1
ATOM 792 O O . THR A 1 103 ? -18.714 -1.525 19.262 1.00 88.75 103 THR A O 1
ATOM 795 N N . ARG A 1 104 ? -16.835 -2.700 18.845 1.00 87.00 104 ARG A N 1
ATOM 796 C CA . ARG A 1 104 ? -16.915 -3.538 20.049 1.00 87.00 104 ARG A CA 1
ATOM 797 C C . ARG A 1 104 ? -16.597 -2.724 21.300 1.00 87.00 104 ARG A C 1
ATOM 799 O O . ARG A 1 104 ? -17.421 -2.704 22.206 1.00 87.00 104 ARG A O 1
ATOM 806 N N . LEU A 1 105 ? -15.498 -1.967 21.283 1.00 85.75 105 LEU A N 1
ATOM 807 C CA . LEU A 1 105 ? -15.133 -1.058 22.378 1.00 85.75 105 LEU A CA 1
ATOM 808 C C . LEU A 1 105 ? -16.236 -0.028 22.665 1.00 85.75 105 LEU A C 1
ATOM 810 O O . LEU A 1 105 ? -16.629 0.171 23.808 1.00 85.75 105 LEU A O 1
ATOM 814 N N . ASP A 1 106 ? -16.799 0.574 21.612 1.00 85.88 106 ASP A N 1
ATOM 815 C CA . ASP A 1 106 ? -17.906 1.534 21.718 1.00 85.88 106 ASP A CA 1
ATOM 816 C C . ASP A 1 106 ? -19.191 0.931 22.339 1.00 85.88 106 ASP A C 1
ATOM 818 O O . ASP A 1 106 ? -20.067 1.685 22.770 1.00 85.88 106 ASP A O 1
ATOM 822 N N . ARG A 1 107 ? -19.374 -0.398 22.300 1.00 85.50 107 ARG A N 1
ATOM 823 C CA . ARG A 1 107 ? -20.514 -1.091 22.930 1.00 85.50 107 ARG A CA 1
ATOM 824 C C . ARG A 1 107 ? -20.236 -1.414 24.392 1.00 85.50 107 ARG A C 1
ATOM 826 O O . ARG A 1 107 ? -21.130 -1.234 25.211 1.00 85.50 107 ARG A O 1
ATOM 833 N N . GLU A 1 108 ? -19.026 -1.862 24.702 1.00 84.31 108 GLU A N 1
ATOM 834 C CA . GLU A 1 108 ? -18.587 -2.145 26.073 1.00 84.31 108 GLU A CA 1
ATOM 835 C C . GLU A 1 108 ? -18.674 -0.870 26.932 1.00 84.31 108 GLU A C 1
ATOM 837 O O . GLU A 1 108 ? -19.372 -0.869 27.938 1.00 84.31 108 GLU A O 1
ATOM 842 N N . GLU A 1 109 ? -18.161 0.263 26.437 1.00 79.44 109 GLU A N 1
ATOM 843 C CA . GLU A 1 109 ? -18.196 1.573 27.124 1.00 79.44 109 GLU A CA 1
ATOM 844 C C . GLU A 1 109 ? -19.618 2.146 27.334 1.00 79.44 109 GLU A C 1
ATOM 846 O O . GLU A 1 109 ? -19.797 3.115 28.060 1.00 79.44 109 GLU A O 1
ATOM 851 N N . LYS A 1 110 ? -20.643 1.596 26.667 1.00 75.31 110 LYS A N 1
ATOM 852 C CA . LYS A 1 110 ? -22.052 2.006 26.835 1.00 75.31 110 LYS A CA 1
ATOM 853 C C . LYS A 1 110 ? -22.836 1.142 27.820 1.00 75.31 110 LYS A C 1
ATOM 855 O O . LYS A 1 110 ? -23.991 1.466 28.097 1.00 75.31 110 LYS A O 1
ATOM 860 N N . THR A 1 111 ? -22.278 0.000 28.205 1.00 69.12 111 THR A N 1
ATOM 861 C CA . THR A 1 111 ? -22.945 -0.975 29.077 1.00 69.12 111 THR A CA 1
ATOM 862 C C . THR A 1 111 ? -22.519 -0.795 30.540 1.00 69.12 111 THR A C 1
ATOM 864 O O . THR A 1 111 ? -23.253 -1.231 31.424 1.00 69.12 111 THR A O 1
ATOM 867 N N . ASP A 1 112 ? -21.389 -0.116 30.765 1.00 53.78 112 ASP A N 1
ATOM 868 C CA . ASP A 1 112 ? -20.932 0.430 32.052 1.00 53.78 112 ASP A CA 1
ATOM 869 C C . ASP A 1 112 ? -21.542 1.818 32.335 1.00 53.78 112 ASP A C 1
ATOM 871 O O . ASP A 1 112 ? -21.777 2.126 33.528 1.00 53.78 112 ASP A O 1
#

Sequence (112 aa):
MKKALLSALCSGLVIPGLGQVLNHDLKKGLALLVITLGLFVA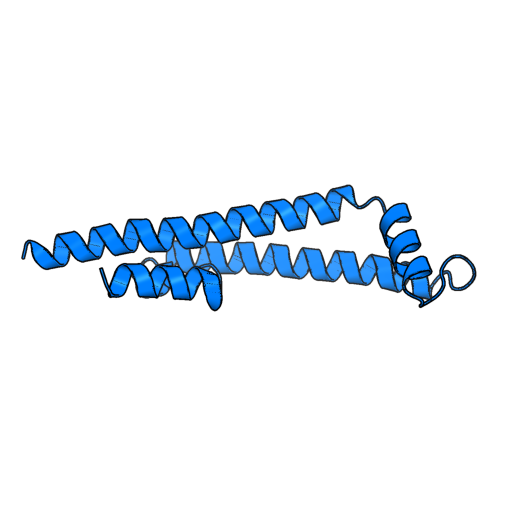LLVDLYAILNSMIQNPHAYSFDPDGIISAFRDYHPSRLHAIVIAFLVVWIYAIVDAFVYGTRLDREEKTD